Protein AF-A0A3D4PMW4-F1 (afdb_monomer)

Nearest PDB structures (foldseek):
  7e8j-assembly1_B  TM=6.103E-01  e=1.133E+00  Thermococcus celer Vu 13 = JCM 8558
  7e8k-assembly2_D  TM=5.670E-01  e=1.282E+00  Planctomycetes bacterium GWF2_40_8
  3erm-assembly3_D-2  TM=5.259E-01  e=3.923E+00  Pseudomonas syringae pv. tomato
  8iuj-assembly1_4g  TM=3.096E-01  e=4.726E+00  Euglena gracilis

Radius of gyration: 19.13 Å; Cα contacts (8 Å, |Δi|>4): 38; chains: 1; bounding box: 34×56×46 Å

Mean predicted aligned error: 14.49 Å

Solvent-accessible surface area (backbone atoms only — not comparable to full-atom values): 7649 Å² total; per-residue (Å²): 135,85,81,78,77,73,82,64,90,77,67,83,69,70,53,66,71,57,50,54,48,51,53,53,48,50,56,46,29,53,54,31,38,53,61,46,48,69,77,60,56,96,83,57,52,74,66,55,54,50,48,29,49,52,48,12,52,51,52,35,44,43,74,72,69,46,52,72,69,57,49,53,51,50,54,50,49,60,72,68,47,80,70,56,71,90,70,51,78,75,81,41,73,66,57,48,50,52,48,48,55,62,44,45,72,70,39,67,83,72,60,54,76,65,58,54,51,52,53,52,49,55,58,61,74,74,110

Secondary structure (DSSP, 8-state):
-----PPPTT-----HHHHHHHHHHHHHHHHHHHHHHTT--TT--HHHHHHHHHHHHHHHHHHTT--HHHHHHHHHHHHHS---GGGS----HHHHHHHHHHHHHHHTTT--HHHHHHHHHHHHHT-

pLDDT: mean 71.17, std 19.38, range [31.64, 95.56]

Structure (mmCIF, N/CA/C/O backbone):
data_AF-A0A3D4PMW4-F1
#
_entry.id   AF-A0A3D4PMW4-F1
#
loop_
_atom_site.group_PDB
_atom_site.id
_atom_site.type_symbol
_atom_site.label_atom_id
_atom_site.label_alt_id
_atom_site.label_comp_id
_atom_site.label_asym_id
_atom_site.label_entity_id
_atom_site.label_seq_id
_atom_site.pdbx_PDB_ins_code
_atom_site.Cartn_x
_atom_site.Cartn_y
_atom_site.Cartn_z
_atom_site.occupancy
_atom_site.B_iso_or_equiv
_atom_site.auth_seq_id
_atom_site.auth_comp_id
_atom_site.auth_asym_id
_atom_site.auth_atom_id
_atom_site.pdbx_PDB_model_num
ATOM 1 N N . MET A 1 1 ? 2.156 45.816 -23.750 1.00 31.64 1 MET A N 1
ATOM 2 C CA . MET A 1 1 ? 2.780 44.522 -24.096 1.00 31.64 1 MET A CA 1
ATOM 3 C C . MET A 1 1 ? 2.562 43.575 -22.930 1.00 31.64 1 MET A C 1
ATOM 5 O O . MET A 1 1 ? 3.099 43.825 -21.861 1.00 31.64 1 MET A O 1
ATOM 9 N N . ALA A 1 2 ? 1.695 42.574 -23.086 1.00 34.97 2 ALA A N 1
ATOM 10 C CA . ALA A 1 2 ? 1.449 41.588 -22.038 1.00 34.97 2 ALA A CA 1
ATOM 11 C C . ALA A 1 2 ? 2.586 40.561 -22.062 1.00 34.97 2 ALA A C 1
ATOM 13 O O . ALA A 1 2 ? 2.742 39.824 -23.036 1.00 34.97 2 ALA A O 1
ATOM 14 N N . VAL A 1 3 ? 3.408 40.557 -21.014 1.00 36.19 3 VAL A N 1
ATOM 15 C CA . VAL A 1 3 ? 4.444 39.544 -20.809 1.00 36.19 3 VAL A CA 1
ATOM 16 C C . VAL A 1 3 ? 3.728 38.214 -20.580 1.00 36.19 3 VAL A C 1
ATOM 18 O O . VAL A 1 3 ? 3.133 37.997 -19.525 1.00 36.19 3 VAL A O 1
ATOM 21 N N . LYS A 1 4 ? 3.742 37.334 -21.588 1.00 39.00 4 LYS A N 1
ATOM 22 C CA . LYS A 1 4 ? 3.384 35.924 -21.416 1.00 39.00 4 LYS A CA 1
ATOM 23 C C . LYS A 1 4 ? 4.395 35.331 -20.436 1.00 39.00 4 LYS A C 1
ATOM 25 O O . LYS A 1 4 ? 5.527 35.058 -20.823 1.00 39.00 4 LYS A O 1
ATOM 30 N N . LYS A 1 5 ? 4.004 35.177 -19.168 1.00 43.50 5 LYS A N 1
ATOM 31 C CA . LYS A 1 5 ? 4.743 34.343 -18.216 1.00 43.50 5 LYS A CA 1
ATOM 32 C C . LYS A 1 5 ? 4.796 32.939 -18.819 1.00 43.50 5 LYS A C 1
ATOM 34 O O . LYS A 1 5 ? 3.754 32.307 -18.981 1.00 43.50 5 LYS A O 1
ATOM 39 N N . GLN A 1 6 ? 5.983 32.499 -19.229 1.00 40.62 6 GLN A N 1
ATOM 40 C CA . GLN A 1 6 ? 6.205 31.089 -19.529 1.00 40.62 6 GLN A CA 1
ATOM 41 C C . GLN A 1 6 ? 5.869 30.276 -18.270 1.00 40.62 6 GLN A C 1
ATOM 43 O O . GLN A 1 6 ? 6.182 30.738 -17.169 1.00 40.62 6 GLN A O 1
ATOM 48 N N . PRO A 1 7 ? 5.210 29.114 -18.404 1.00 39.97 7 PRO A N 1
ATOM 49 C CA . PRO A 1 7 ? 4.987 28.242 -17.266 1.00 39.97 7 PRO A CA 1
ATOM 50 C C . PRO A 1 7 ? 6.338 27.752 -16.741 1.00 39.97 7 PRO A C 1
ATOM 52 O O . PRO A 1 7 ? 7.207 27.340 -17.510 1.00 39.97 7 PRO A O 1
ATOM 55 N N . ASP A 1 8 ? 6.500 27.868 -15.428 1.00 39.16 8 ASP A N 1
ATOM 56 C CA . ASP A 1 8 ? 7.671 27.436 -14.681 1.00 39.16 8 ASP A CA 1
ATOM 5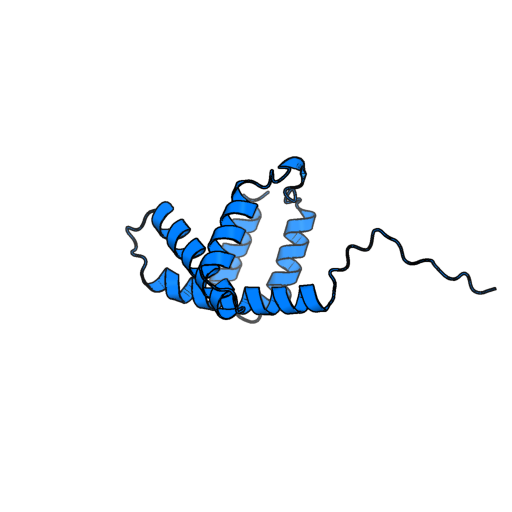7 C C . ASP A 1 8 ? 7.806 25.902 -14.788 1.00 39.16 8 ASP A 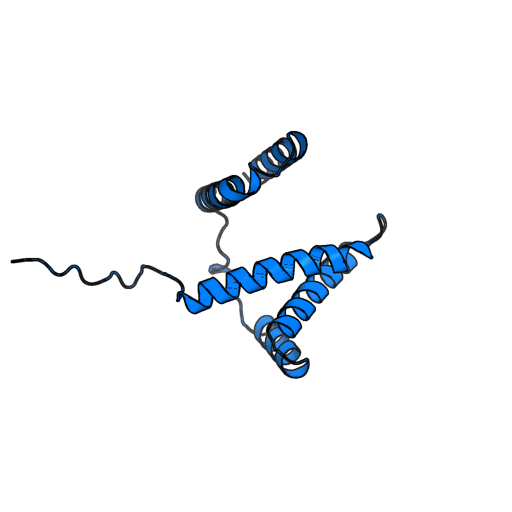C 1
ATOM 59 O O . ASP A 1 8 ? 6.895 25.187 -14.356 1.00 39.16 8 ASP A O 1
ATOM 63 N N . PRO A 1 9 ? 8.891 25.363 -15.372 1.00 42.66 9 PRO A N 1
ATOM 64 C CA . PRO A 1 9 ? 9.068 23.921 -15.543 1.00 42.66 9 PRO A CA 1
ATOM 65 C C . PRO A 1 9 ? 9.254 23.162 -14.216 1.00 42.66 9 PRO A C 1
ATOM 67 O O . PRO A 1 9 ? 9.328 21.936 -14.231 1.00 42.66 9 PRO A O 1
ATOM 70 N N . GLN A 1 10 ? 9.315 23.860 -13.075 1.00 46.03 10 GLN A N 1
ATOM 71 C CA . GLN A 1 10 ? 9.434 23.268 -11.736 1.00 46.03 10 GLN A CA 1
ATOM 72 C C . GLN A 1 10 ? 8.122 23.219 -10.941 1.00 46.03 10 GLN A C 1
ATOM 74 O O . GLN A 1 10 ? 8.106 22.737 -9.807 1.00 46.03 10 GLN A O 1
ATOM 79 N N . SER A 1 11 ? 6.999 23.642 -11.529 1.00 44.56 11 SER A N 1
ATOM 80 C CA . SER A 1 11 ? 5.681 23.277 -11.012 1.00 44.56 11 SER A CA 1
ATOM 81 C C . SER A 1 11 ? 5.484 21.780 -11.246 1.00 44.56 11 SER A C 1
ATOM 83 O O . SER A 1 11 ? 4.972 21.372 -12.285 1.00 44.56 11 SER A O 1
ATOM 85 N N . GLY A 1 12 ? 5.930 20.950 -10.300 1.00 48.34 12 GLY A N 1
ATOM 86 C CA . GLY A 1 12 ? 5.704 19.502 -10.256 1.00 48.34 12 GLY A CA 1
ATOM 87 C C . GLY A 1 12 ? 4.228 19.155 -10.039 1.00 48.34 12 GLY A C 1
ATOM 88 O O . GLY A 1 12 ? 3.872 18.451 -9.101 1.00 48.34 12 GLY A O 1
ATOM 89 N N . THR A 1 13 ? 3.347 19.706 -10.864 1.00 52.88 13 THR A N 1
ATOM 90 C CA . THR A 1 13 ? 1.934 19.367 -10.918 1.00 52.88 13 THR A CA 1
ATOM 91 C C . THR A 1 13 ? 1.817 17.993 -11.557 1.00 52.88 13 THR A C 1
ATOM 93 O O . THR A 1 13 ? 2.088 17.829 -12.747 1.00 52.88 13 THR A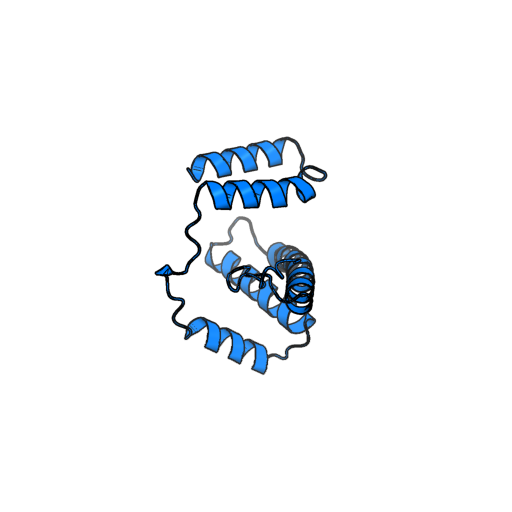 O 1
ATOM 96 N N . LEU A 1 14 ? 1.455 17.000 -10.739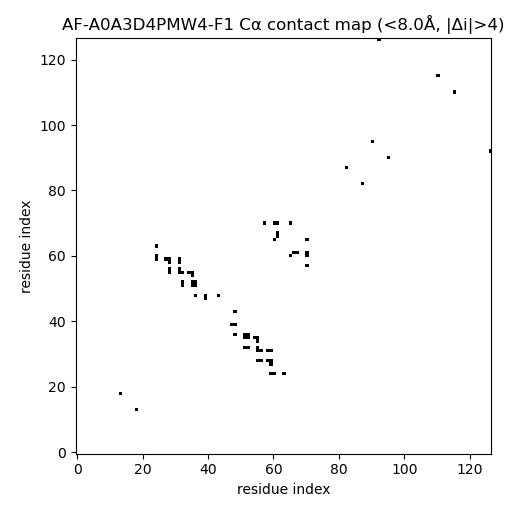 1.00 58.16 14 LEU A N 1
ATOM 97 C CA . LEU A 1 14 ? 1.061 15.674 -11.205 1.00 58.16 14 LEU A CA 1
ATOM 98 C C . LEU A 1 14 ? -0.005 15.822 -12.293 1.00 58.16 14 LEU A C 1
ATOM 100 O O . LEU A 1 14 ? -0.913 16.643 -12.169 1.00 58.16 14 LEU A O 1
ATOM 104 N N . HIS A 1 15 ? 0.105 15.017 -13.347 1.00 71.88 15 HIS A N 1
ATOM 105 C CA . HIS A 1 15 ? -0.919 14.955 -14.382 1.00 71.88 15 HIS A CA 1
ATOM 106 C C . HIS A 1 15 ? -2.281 14.652 -13.737 1.00 71.88 15 HIS A C 1
ATOM 108 O O . HIS A 1 15 ? -2.354 13.773 -12.880 1.00 71.88 15 HIS A O 1
ATOM 114 N N . GLU A 1 16 ? -3.354 15.337 -14.141 1.00 68.38 16 GLU A N 1
ATOM 115 C CA . GLU A 1 16 ? -4.676 15.204 -13.503 1.00 68.38 16 GLU A CA 1
ATOM 116 C C . GLU A 1 16 ? -5.140 13.742 -13.447 1.00 68.38 16 GLU A C 1
ATOM 118 O O . GLU A 1 16 ? -5.492 13.251 -12.381 1.00 68.38 16 GLU A O 1
ATOM 123 N N . CYS A 1 17 ? -4.981 12.994 -14.545 1.00 69.06 17 CYS A N 1
ATOM 124 C CA . CYS A 1 17 ? -5.287 11.560 -14.562 1.00 69.06 17 CYS A CA 1
ATOM 125 C C . CYS A 1 17 ? -4.442 10.728 -13.581 1.00 69.06 17 CYS A C 1
ATOM 127 O O . CYS A 1 17 ? -4.931 9.736 -13.054 1.00 69.06 17 CYS A O 1
ATOM 129 N N . ALA A 1 18 ? -3.184 11.110 -13.327 1.00 72.06 18 ALA A N 1
ATOM 130 C CA . ALA A 1 18 ? -2.359 10.434 -12.327 1.00 72.06 18 ALA A CA 1
ATOM 131 C C . ALA A 1 18 ? -2.855 10.761 -10.914 1.00 72.06 18 ALA A C 1
ATOM 133 O O . ALA A 1 18 ? -2.961 9.870 -10.080 1.00 72.06 18 ALA A O 1
ATOM 134 N N . ASN A 1 19 ? -3.217 12.021 -10.656 1.00 72.94 19 ASN A N 1
ATOM 135 C CA . ASN A 1 19 ? -3.809 12.438 -9.387 1.00 72.94 19 ASN A CA 1
ATOM 136 C C . ASN A 1 19 ? -5.142 11.718 -9.110 1.00 72.94 19 ASN A C 1
ATOM 138 O O . ASN A 1 19 ? -5.343 11.230 -8.000 1.00 72.94 19 ASN A O 1
ATOM 142 N N . ASP A 1 20 ? -6.020 11.594 -10.106 1.00 75.12 20 ASP A N 1
ATOM 143 C CA . ASP A 1 20 ? -7.287 10.867 -9.964 1.00 75.12 20 ASP A CA 1
ATOM 144 C C . ASP A 1 20 ? -7.062 9.375 -9.715 1.00 75.12 20 ASP A C 1
ATOM 146 O O . ASP A 1 20 ? -7.686 8.800 -8.820 1.00 75.12 20 ASP A O 1
ATOM 150 N N . TRP A 1 21 ? -6.121 8.766 -10.443 1.00 87.12 21 TRP A N 1
ATOM 151 C CA . TRP A 1 21 ? -5.736 7.374 -10.230 1.00 87.12 21 TRP A CA 1
ATOM 152 C C . TRP A 1 21 ? -5.196 7.149 -8.812 1.00 87.12 21 TRP A C 1
ATOM 154 O O . TRP A 1 21 ? -5.673 6.255 -8.119 1.00 87.12 21 TRP A O 1
ATOM 164 N N . PHE A 1 22 ? -4.278 7.995 -8.328 1.00 81.56 22 PHE A N 1
ATOM 165 C CA . PHE A 1 22 ? -3.746 7.888 -6.964 1.00 81.56 22 PHE A CA 1
ATOM 166 C C . PHE A 1 22 ? -4.831 8.073 -5.903 1.00 81.56 22 PHE A C 1
ATOM 168 O O . PHE A 1 22 ? -4.833 7.360 -4.904 1.00 81.56 22 PHE A O 1
ATOM 175 N N . ARG A 1 23 ? -5.777 8.995 -6.106 1.00 81.50 23 ARG A N 1
ATOM 176 C CA . ARG A 1 23 ? -6.899 9.192 -5.175 1.00 81.50 23 ARG A CA 1
ATOM 177 C C . ARG A 1 23 ? -7.797 7.963 -5.098 1.00 81.50 23 ARG A C 1
ATOM 179 O O . ARG A 1 23 ? -8.205 7.590 -4.004 1.00 81.50 23 ARG A O 1
ATOM 186 N N . GLN A 1 24 ? -8.114 7.347 -6.235 1.00 79.25 24 GLN A N 1
ATOM 187 C CA . GLN A 1 24 ? -8.897 6.108 -6.265 1.00 79.25 24 GLN A CA 1
ATOM 188 C C . GLN A 1 24 ? -8.125 4.955 -5.621 1.00 79.25 24 GLN A C 1
ATOM 190 O O . GLN A 1 24 ? -8.661 4.274 -4.750 1.00 79.25 24 GLN A O 1
ATOM 195 N N . PHE A 1 25 ? -6.845 4.817 -5.965 1.00 89.75 25 PHE A N 1
ATOM 196 C CA . PHE A 1 25 ? -5.957 3.816 -5.387 1.00 89.75 25 PHE A CA 1
ATOM 197 C C . PHE A 1 25 ? -5.889 3.929 -3.859 1.00 89.75 25 PHE A C 1
ATOM 199 O O . PHE A 1 25 ? -6.059 2.932 -3.169 1.00 89.75 25 PHE A O 1
ATOM 206 N N . LEU A 1 26 ? -5.704 5.135 -3.312 1.00 89.00 26 LEU A N 1
ATOM 207 C CA . LEU A 1 26 ? -5.634 5.352 -1.863 1.00 89.00 26 LEU A CA 1
ATOM 208 C C . LEU A 1 26 ? -6.938 4.988 -1.148 1.00 89.00 26 LEU A C 1
ATOM 210 O O . LEU A 1 26 ? -6.886 4.366 -0.092 1.00 89.00 26 LEU A O 1
ATOM 214 N N . LYS A 1 27 ? -8.096 5.320 -1.731 1.00 82.75 27 LYS A N 1
ATOM 215 C CA . LYS A 1 27 ? -9.398 4.945 -1.156 1.00 82.75 27 LYS A CA 1
ATOM 216 C C . LYS A 1 27 ? -9.569 3.432 -1.078 1.00 82.75 27 LYS A C 1
ATOM 218 O O . LYS A 1 27 ? -10.043 2.913 -0.077 1.00 82.75 27 LYS A O 1
ATOM 223 N N . HIS A 1 28 ? -9.194 2.724 -2.138 1.00 82.56 28 HIS A N 1
ATOM 224 C CA . HIS A 1 28 ? -9.316 1.269 -2.172 1.00 82.56 28 HIS A CA 1
ATOM 225 C C . HIS A 1 28 ? -8.278 0.610 -1.257 1.00 82.56 28 HIS A C 1
ATOM 227 O O . HIS A 1 28 ? -8.594 -0.351 -0.561 1.00 82.56 28 HIS A O 1
ATOM 233 N N . LEU A 1 29 ? -7.073 1.180 -1.178 1.00 92.00 29 LEU A N 1
ATOM 234 C CA . LEU A 1 29 ? -6.038 0.736 -0.252 1.00 92.00 29 LEU A CA 1
ATOM 235 C C . LEU A 1 29 ? -6.491 0.846 1.205 1.00 92.00 29 LEU A C 1
ATOM 237 O O . LEU A 1 29 ? -6.265 -0.084 1.968 1.00 92.00 29 LEU A O 1
ATOM 241 N N . GLU A 1 30 ? -7.138 1.946 1.590 1.00 89.12 30 GLU A N 1
ATOM 242 C CA . GLU A 1 30 ? -7.678 2.124 2.942 1.00 89.12 30 GLU A CA 1
ATOM 243 C C . GLU A 1 30 ? -8.679 1.017 3.304 1.00 89.12 30 GLU A C 1
ATOM 245 O O . GLU A 1 30 ? -8.557 0.399 4.361 1.00 89.12 30 GLU A O 1
ATOM 250 N N . ILE A 1 31 ? -9.607 0.699 2.393 1.00 88.88 31 ILE A N 1
ATOM 251 C CA . ILE A 1 31 ? -10.577 -0.391 2.575 1.00 88.88 31 ILE A CA 1
ATOM 252 C C . ILE A 1 31 ? -9.846 -1.724 2.776 1.00 88.88 31 ILE A C 1
ATOM 254 O O . ILE A 1 31 ? -10.072 -2.413 3.772 1.00 88.88 31 ILE A O 1
ATOM 258 N N . PHE A 1 32 ? -8.919 -2.067 1.879 1.00 89.62 32 PHE A N 1
ATOM 259 C CA . PHE A 1 32 ? -8.208 -3.342 1.957 1.00 89.62 32 PHE A CA 1
ATOM 260 C C . PHE A 1 32 ? -7.241 -3.431 3.144 1.00 89.62 32 PHE A C 1
ATOM 262 O O . PHE A 1 32 ? -6.987 -4.533 3.629 1.00 89.62 32 PHE A O 1
ATOM 269 N N . LEU A 1 33 ? -6.712 -2.313 3.650 1.00 90.12 33 LEU A N 1
ATOM 270 C CA . LEU A 1 33 ? -5.911 -2.291 4.880 1.00 90.12 33 LEU A CA 1
ATOM 271 C C . LEU A 1 33 ? -6.757 -2.665 6.097 1.00 90.12 33 LEU A C 1
ATOM 273 O O . LEU A 1 33 ? -6.316 -3.468 6.917 1.00 90.12 33 LEU A O 1
ATOM 277 N N . VAL A 1 34 ? -7.980 -2.137 6.194 1.00 89.62 34 VAL A N 1
ATOM 278 C CA . VAL A 1 34 ? -8.912 -2.519 7.263 1.00 89.62 34 VAL A CA 1
ATOM 279 C C . VAL A 1 34 ? -9.284 -3.996 7.138 1.00 89.62 34 VAL A C 1
ATOM 281 O O . VAL A 1 34 ? -9.215 -4.724 8.124 1.00 89.62 34 VAL A O 1
ATOM 284 N N . GLU A 1 35 ? -9.626 -4.465 5.938 1.00 89.25 35 GLU A N 1
ATOM 285 C CA . GLU A 1 35 ? -10.025 -5.862 5.710 1.00 89.25 35 GLU A CA 1
ATOM 286 C C . GLU A 1 35 ? -8.901 -6.863 6.003 1.00 89.25 35 GLU A C 1
ATOM 288 O O . GLU A 1 35 ? -9.111 -7.842 6.716 1.00 89.25 35 GLU A O 1
ATOM 293 N N . THR A 1 36 ? -7.692 -6.620 5.490 1.00 90.56 36 THR A N 1
ATOM 294 C CA . THR A 1 36 ? -6.533 -7.493 5.756 1.00 90.56 36 THR A CA 1
ATOM 295 C C . THR A 1 36 ? -6.086 -7.415 7.213 1.00 90.56 36 THR A C 1
ATOM 297 O O . THR A 1 36 ? -5.632 -8.414 7.770 1.00 90.56 36 THR A O 1
ATOM 300 N N . GLY A 1 37 ? -6.270 -6.259 7.857 1.00 87.88 37 GLY A N 1
ATOM 301 C CA . GLY A 1 37 ? -5.946 -6.057 9.261 1.00 87.88 37 GLY A CA 1
ATOM 302 C C . GLY A 1 37 ? -6.890 -6.763 10.238 1.00 87.88 37 GLY A C 1
ATOM 303 O O . GLY A 1 37 ? -6.456 -7.141 11.322 1.00 87.88 37 GLY A O 1
ATOM 304 N N . GLN A 1 38 ? -8.151 -7.015 9.867 1.00 87.94 38 GLN A N 1
ATOM 305 C CA . GLN A 1 38 ? -9.123 -7.709 10.731 1.00 87.94 38 GLN A CA 1
ATOM 306 C C . GLN A 1 38 ? -8.688 -9.125 11.142 1.00 87.94 38 GLN A C 1
ATOM 308 O O . GLN A 1 38 ? -9.162 -9.637 12.154 1.00 87.94 38 GLN A O 1
ATOM 313 N N . GLY A 1 39 ? -7.809 -9.765 10.366 1.00 80.62 39 GLY A N 1
ATOM 314 C CA . GLY A 1 39 ? -7.276 -11.094 10.669 1.00 80.62 39 GLY A CA 1
ATOM 315 C C . GLY A 1 39 ? -6.118 -11.109 11.672 1.00 80.62 39 GLY A C 1
ATOM 316 O O . GLY A 1 39 ? -5.671 -12.192 12.049 1.00 80.62 39 GLY A O 1
ATOM 317 N N . LEU A 1 40 ?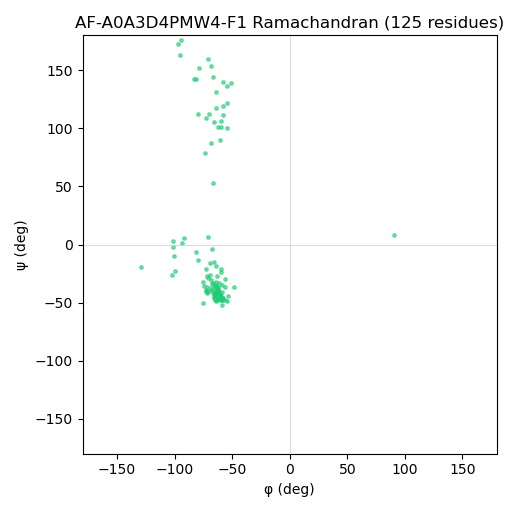 -5.613 -9.943 12.082 1.00 88.38 40 LEU A N 1
ATOM 318 C CA . LEU A 1 40 ? -4.472 -9.829 12.987 1.00 88.38 40 LEU A CA 1
ATOM 319 C C . LEU A 1 40 ? -4.898 -10.006 14.449 1.00 88.38 40 LEU A C 1
ATOM 321 O O . LEU A 1 40 ? -5.955 -9.539 14.875 1.00 88.38 40 LEU A O 1
ATOM 325 N N . SER A 1 41 ? -4.046 -10.673 15.225 1.00 87.56 41 SER A N 1
ATOM 326 C CA . SER A 1 41 ? -4.227 -10.858 16.667 1.00 87.56 41 SER A CA 1
ATOM 327 C C . SER A 1 41 ? -3.451 -9.796 17.446 1.00 87.56 41 SER A C 1
ATOM 329 O O . SER A 1 41 ? -2.503 -9.206 16.935 1.00 87.56 41 SER A O 1
ATOM 331 N N . SER A 1 42 ? -3.782 -9.615 18.727 1.00 84.62 42 SER A N 1
ATOM 332 C CA . SER A 1 42 ? -2.952 -8.839 19.659 1.00 84.62 42 SER A CA 1
ATOM 333 C C . SER A 1 42 ? -1.536 -9.403 19.822 1.00 84.62 42 SER A C 1
ATOM 335 O O . SER A 1 42 ? -0.639 -8.677 20.237 1.00 84.62 42 SER A O 1
ATOM 337 N N . ASP A 1 43 ? -1.347 -10.684 19.496 1.00 90.50 43 ASP A N 1
ATOM 338 C CA . ASP A 1 43 ? -0.059 -11.381 19.579 1.00 90.50 43 ASP A CA 1
ATOM 339 C C . ASP A 1 43 ? 0.723 -11.360 18.251 1.00 90.50 43 ASP A C 1
ATOM 341 O O . ASP A 1 43 ? 1.796 -11.957 18.168 1.00 90.50 43 ASP A O 1
ATOM 345 N N . SER A 1 44 ? 0.188 -10.714 17.207 1.00 90.44 44 SER A N 1
ATOM 346 C CA . SER A 1 44 ? 0.846 -10.609 15.902 1.00 90.44 44 SER A CA 1
ATOM 347 C C . SER A 1 44 ? 2.110 -9.759 15.976 1.00 90.44 44 SER A C 1
ATOM 349 O O . SER A 1 44 ? 2.179 -8.755 16.696 1.00 90.44 44 SER A O 1
ATOM 351 N N . ASP A 1 45 ? 3.115 -10.156 15.203 1.00 91.12 45 ASP A N 1
ATOM 352 C CA . ASP A 1 45 ? 4.384 -9.443 15.144 1.00 91.12 45 ASP A CA 1
ATOM 353 C C . ASP A 1 45 ? 4.435 -8.426 13.989 1.00 91.12 45 ASP A C 1
ATOM 355 O O . ASP A 1 45 ? 3.522 -8.278 13.174 1.00 91.12 45 ASP A O 1
ATOM 359 N N . THR A 1 46 ? 5.536 -7.678 13.911 1.00 87.94 46 THR A N 1
ATOM 360 C CA . THR A 1 46 ? 5.721 -6.659 12.870 1.00 87.94 46 THR A CA 1
ATOM 361 C C . THR A 1 46 ? 5.764 -7.247 11.455 1.00 87.94 46 THR A C 1
ATOM 363 O O . THR A 1 46 ? 5.432 -6.548 10.489 1.00 87.94 46 THR A O 1
ATOM 366 N N . ALA A 1 47 ? 6.179 -8.506 11.298 1.00 91.12 47 ALA A N 1
ATOM 367 C CA . ALA A 1 47 ? 6.202 -9.169 10.001 1.00 91.12 47 ALA A CA 1
ATOM 368 C C . ALA A 1 47 ? 4.778 -9.507 9.546 1.00 91.12 47 ALA A C 1
ATOM 370 O O . ALA A 1 47 ? 4.464 -9.281 8.376 1.00 91.12 47 ALA A O 1
ATOM 371 N N . ASP A 1 48 ? 3.904 -9.929 10.462 1.00 89.00 48 ASP A N 1
ATOM 372 C CA . ASP A 1 48 ? 2.480 -10.144 10.189 1.00 89.00 48 ASP A CA 1
ATOM 373 C C . ASP A 1 48 ? 1.798 -8.850 9.722 1.00 89.00 48 ASP A C 1
ATOM 375 O O . ASP A 1 48 ? 1.091 -8.840 8.711 1.00 89.00 48 ASP A O 1
ATOM 379 N N . TYR A 1 49 ? 2.072 -7.727 10.395 1.00 90.25 49 TYR A N 1
ATOM 380 C CA . TYR A 1 49 ? 1.549 -6.413 10.001 1.00 90.25 49 TYR A CA 1
ATOM 381 C C . TYR A 1 49 ? 2.040 -5.985 8.620 1.00 90.25 49 TYR A C 1
ATOM 383 O O . TYR A 1 49 ? 1.264 -5.512 7.787 1.00 90.25 49 TYR A O 1
ATOM 391 N N . SER A 1 50 ? 3.330 -6.189 8.355 1.00 91.25 50 SER A N 1
ATOM 392 C CA 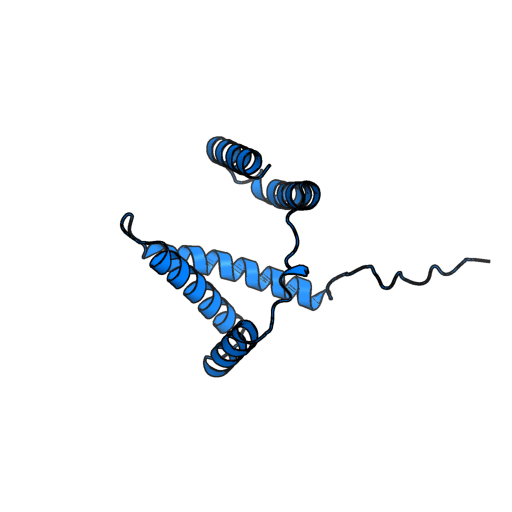. SER A 1 50 ? 3.928 -5.881 7.055 1.00 91.25 50 SER A CA 1
ATOM 393 C C . SER A 1 50 ? 3.328 -6.752 5.950 1.00 91.25 50 SER A C 1
ATOM 395 O O . SER A 1 50 ? 3.053 -6.264 4.854 1.00 91.25 50 SER A O 1
ATOM 397 N N . LEU A 1 51 ? 3.079 -8.032 6.235 1.00 92.94 51 LEU A N 1
ATOM 398 C CA . LEU A 1 51 ? 2.456 -8.955 5.297 1.00 92.94 51 LEU A CA 1
ATOM 399 C C . LEU A 1 51 ? 1.013 -8.546 4.987 1.00 92.94 51 LEU A C 1
ATOM 401 O O . LEU A 1 51 ? 0.653 -8.500 3.810 1.00 92.94 51 LEU A O 1
ATOM 405 N N . ALA A 1 52 ? 0.216 -8.202 6.000 1.00 91.56 52 ALA A N 1
ATOM 406 C CA . ALA A 1 52 ? -1.149 -7.707 5.818 1.00 91.56 52 ALA A CA 1
ATOM 407 C C . ALA A 1 52 ? -1.170 -6.426 4.963 1.00 91.56 52 ALA A C 1
ATOM 409 O O . ALA A 1 52 ? -1.907 -6.343 3.980 1.00 91.56 52 ALA A O 1
ATOM 410 N N . ALA A 1 53 ? -0.274 -5.473 5.239 1.00 93.12 53 ALA A N 1
ATOM 411 C CA . ALA A 1 53 ? -0.146 -4.259 4.435 1.00 93.12 53 ALA A CA 1
ATOM 412 C C . ALA A 1 53 ? 0.212 -4.560 2.967 1.00 93.12 53 ALA A C 1
ATOM 414 O O . ALA A 1 53 ? -0.397 -4.015 2.043 1.00 93.12 53 ALA A O 1
ATOM 415 N N . MET A 1 54 ? 1.155 -5.475 2.724 1.00 94.88 54 MET A N 1
ATOM 416 C CA . MET A 1 54 ? 1.519 -5.889 1.364 1.00 94.88 54 MET A CA 1
ATOM 417 C C . MET A 1 54 ? 0.384 -6.639 0.652 1.00 94.88 54 MET A C 1
ATOM 419 O O . MET A 1 54 ? 0.221 -6.503 -0.565 1.00 94.88 54 MET A O 1
ATOM 423 N N . GLN A 1 55 ? -0.432 -7.400 1.387 1.00 94.44 55 GLN A N 1
ATOM 424 C CA . GLN A 1 55 ? -1.646 -8.019 0.853 1.00 94.44 55 GLN A CA 1
ATOM 425 C C . GLN A 1 55 ? -2.673 -6.963 0.435 1.00 94.44 55 GLN A C 1
ATOM 427 O O . GLN A 1 55 ? -3.214 -7.071 -0.666 1.00 94.44 55 GLN A O 1
ATOM 432 N N . ALA A 1 56 ? -2.882 -5.915 1.236 1.00 94.25 56 ALA A N 1
ATOM 433 C CA . ALA A 1 56 ? -3.772 -4.812 0.879 1.00 94.25 56 ALA A CA 1
ATOM 434 C C . ALA A 1 56 ? -3.316 -4.102 -0.406 1.00 94.25 56 ALA A C 1
ATOM 436 O O . ALA A 1 56 ? -4.119 -3.878 -1.315 1.00 94.25 56 ALA A O 1
ATOM 437 N N . VAL A 1 57 ? -2.012 -3.834 -0.545 1.00 95.44 57 VAL A N 1
ATOM 438 C CA . VAL A 1 57 ? -1.434 -3.266 -1.778 1.00 95.44 57 VAL A CA 1
ATOM 439 C C . VAL A 1 57 ? -1.692 -4.180 -2.977 1.00 95.44 57 VAL A C 1
ATOM 441 O O . VAL A 1 57 ? -2.131 -3.713 -4.029 1.00 95.44 57 VAL A O 1
ATOM 444 N N . LYS A 1 58 ? -1.470 -5.493 -2.827 1.00 95.56 58 LYS A N 1
ATOM 445 C CA . LYS A 1 58 ? -1.743 -6.473 -3.887 1.00 95.56 58 LYS A CA 1
ATOM 446 C C . LYS A 1 58 ? -3.218 -6.460 -4.307 1.00 95.56 58 LYS A C 1
ATOM 448 O O . LYS A 1 58 ? -3.490 -6.443 -5.505 1.00 95.56 58 LYS A O 1
ATOM 453 N N . LEU A 1 59 ? -4.154 -6.476 -3.355 1.00 95.19 59 LEU A N 1
ATOM 454 C CA . LEU A 1 59 ? -5.596 -6.449 -3.634 1.00 95.19 59 LEU A CA 1
ATOM 455 C C . LEU A 1 59 ? -6.010 -5.159 -4.347 1.00 95.19 59 LEU A C 1
ATOM 457 O O . LEU A 1 59 ? -6.722 -5.213 -5.345 1.00 95.19 59 LEU A O 1
ATOM 461 N N . THR A 1 60 ? -5.470 -4.020 -3.917 1.00 95.00 60 THR A N 1
ATOM 462 C CA . THR A 1 60 ? -5.721 -2.717 -4.553 1.00 95.00 60 THR A CA 1
ATOM 463 C C . THR A 1 60 ? -5.254 -2.694 -6.012 1.00 95.00 60 THR A C 1
ATOM 465 O O . THR A 1 60 ? -5.942 -2.171 -6.889 1.00 95.00 60 THR A O 1
ATOM 468 N N . LEU A 1 61 ? -4.089 -3.285 -6.306 1.00 95.25 61 LEU A N 1
ATOM 469 C CA . LEU A 1 61 ? -3.574 -3.381 -7.676 1.00 95.25 61 LEU A CA 1
ATOM 470 C C . LEU A 1 61 ? -4.430 -4.300 -8.559 1.00 95.25 61 LEU A C 1
ATOM 472 O O . LEU A 1 61 ? -4.650 -3.968 -9.727 1.00 95.25 61 LEU A O 1
ATOM 476 N N . LEU A 1 62 ? -4.916 -5.419 -8.006 1.00 94.06 62 LEU A N 1
ATOM 477 C CA . LEU A 1 62 ? -5.856 -6.314 -8.691 1.00 94.06 62 LEU A CA 1
ATOM 478 C C . LEU A 1 62 ? -7.161 -5.584 -9.028 1.00 94.06 62 LEU A C 1
ATOM 480 O O . LEU A 1 62 ? -7.623 -5.650 -10.165 1.00 94.06 62 LEU A O 1
ATOM 484 N N . ASP A 1 63 ? -7.714 -4.848 -8.066 1.00 93.12 63 ASP A N 1
ATOM 485 C CA . ASP A 1 63 ? -8.931 -4.055 -8.252 1.00 93.12 63 ASP A CA 1
ATOM 486 C C . ASP A 1 63 ? -8.739 -2.921 -9.277 1.00 93.12 63 ASP A C 1
ATOM 488 O O . ASP A 1 63 ? -9.607 -2.648 -10.102 1.00 93.12 63 ASP A O 1
ATOM 492 N N . SER A 1 64 ? -7.527 -2.364 -9.346 1.00 90.94 64 SER A N 1
ATOM 493 C CA . SER A 1 64 ? -7.117 -1.405 -10.383 1.00 90.94 64 SER A CA 1
ATOM 494 C C . SER A 1 64 ? -6.929 -2.032 -11.780 1.00 90.94 64 SER A C 1
ATOM 496 O O . SER A 1 64 ? -6.445 -1.360 -12.692 1.00 90.94 64 SER A O 1
ATOM 498 N N . GLY A 1 65 ? -7.265 -3.315 -11.962 1.00 91.75 65 GLY A N 1
ATOM 499 C CA . GLY A 1 65 ? -7.254 -4.017 -13.248 1.00 91.75 65 GLY A CA 1
ATOM 500 C C . GLY A 1 65 ? -5.943 -4.723 -13.605 1.00 91.75 65 GLY A C 1
ATOM 501 O O . GLY A 1 65 ? -5.814 -5.215 -14.728 1.00 91.75 65 GLY A O 1
ATOM 502 N N . HIS A 1 66 ? -4.972 -4.797 -12.688 1.00 94.06 66 HIS A N 1
ATOM 503 C CA . HIS A 1 66 ? -3.756 -5.579 -12.922 1.00 94.06 66 HIS A CA 1
ATOM 504 C C . HIS A 1 66 ? -4.019 -7.067 -12.698 1.00 94.06 66 HIS A C 1
ATOM 506 O O . HIS A 1 66 ? -4.839 -7.465 -11.876 1.00 94.06 66 HIS A O 1
ATOM 512 N N . ASN A 1 67 ? -3.266 -7.913 -13.391 1.00 95.31 67 ASN A N 1
ATOM 513 C CA . ASN A 1 67 ? -3.223 -9.343 -13.112 1.00 95.31 67 ASN A CA 1
ATOM 514 C C . ASN A 1 67 ? -2.016 -9.715 -12.229 1.00 95.31 67 ASN A C 1
ATOM 516 O O . ASN A 1 67 ? -1.127 -8.907 -11.956 1.00 95.31 67 ASN A O 1
ATOM 520 N N . HIS A 1 68 ? -1.971 -10.973 -11.791 1.00 92.50 68 HIS A N 1
ATOM 521 C CA . HIS A 1 68 ? -0.929 -11.476 -10.895 1.00 92.50 68 HIS A CA 1
ATOM 522 C C . HIS A 1 68 ? 0.491 -11.348 -11.465 1.00 92.50 68 HIS A C 1
ATOM 524 O O . HIS A 1 68 ? 1.405 -10.973 -10.735 1.00 92.50 68 HIS A O 1
ATOM 530 N N . GLU A 1 69 ? 0.684 -11.633 -12.754 1.00 95.44 69 GLU A N 1
ATOM 531 C CA . GLU A 1 69 ? 1.999 -11.554 -13.402 1.00 95.44 69 GLU A CA 1
ATOM 532 C C . GLU A 1 69 ? 2.495 -10.108 -13.478 1.00 95.44 69 GLU A C 1
ATOM 534 O O . GLU A 1 69 ? 3.655 -9.826 -13.175 1.00 95.44 69 GLU A O 1
ATOM 539 N N . GLN A 1 70 ? 1.599 -9.175 -13.808 1.00 94.12 70 GLN A N 1
ATOM 540 C CA . GLN A 1 70 ? 1.892 -7.743 -13.828 1.00 94.12 70 GLN A CA 1
ATOM 541 C C . GLN A 1 70 ? 2.269 -7.230 -12.438 1.00 94.12 70 GLN A C 1
ATOM 543 O O . GLN A 1 70 ? 3.237 -6.487 -12.309 1.00 94.12 70 GLN A O 1
ATOM 548 N N . ILE A 1 71 ? 1.556 -7.655 -11.393 1.00 94.31 71 ILE A N 1
ATOM 549 C CA . ILE A 1 71 ? 1.862 -7.266 -10.010 1.00 94.31 71 ILE A CA 1
ATOM 550 C C . ILE A 1 71 ? 3.229 -7.802 -9.578 1.00 94.31 71 ILE A C 1
ATOM 552 O O . ILE A 1 71 ? 4.021 -7.059 -9.003 1.00 94.31 71 ILE A O 1
ATOM 556 N N . LEU A 1 72 ? 3.543 -9.064 -9.885 1.00 93.31 72 LEU A N 1
ATOM 557 C CA . LEU A 1 72 ? 4.859 -9.637 -9.589 1.00 93.31 72 LEU A CA 1
ATOM 558 C C . LEU A 1 72 ? 5.978 -8.876 -10.305 1.00 93.31 72 LEU A C 1
ATOM 560 O O . LEU A 1 72 ? 6.998 -8.562 -9.693 1.00 93.31 72 LEU A O 1
ATOM 564 N N . ALA A 1 73 ? 5.772 -8.528 -11.576 1.00 91.81 73 ALA A N 1
ATOM 565 C CA . ALA A 1 73 ? 6.720 -7.716 -12.328 1.00 91.81 73 ALA A CA 1
ATOM 566 C C . ALA A 1 73 ? 6.885 -6.311 -11.721 1.00 91.81 73 ALA A C 1
ATOM 568 O O . ALA A 1 73 ? 8.007 -5.814 -11.649 1.00 91.81 73 ALA A O 1
ATOM 569 N N . LEU A 1 74 ? 5.801 -5.681 -11.253 1.00 91.19 74 LEU A N 1
ATOM 570 C CA . LEU A 1 74 ? 5.848 -4.382 -10.575 1.00 91.19 74 LEU A CA 1
ATOM 571 C C . LEU A 1 74 ? 6.631 -4.455 -9.262 1.00 91.19 74 LEU A C 1
ATOM 573 O O . LEU A 1 74 ? 7.528 -3.642 -9.062 1.00 91.19 74 LEU A O 1
ATOM 577 N N . PHE A 1 75 ? 6.360 -5.440 -8.403 1.00 90.12 75 PHE A N 1
ATOM 578 C CA . PHE A 1 75 ? 7.122 -5.613 -7.164 1.00 90.12 75 PHE A CA 1
ATOM 579 C C . PHE A 1 75 ? 8.594 -5.909 -7.428 1.00 90.12 75 PHE A C 1
ATOM 581 O O . PHE A 1 75 ? 9.448 -5.341 -6.756 1.00 90.12 75 PHE A O 1
ATOM 588 N N . GLY A 1 76 ? 8.902 -6.733 -8.433 1.00 88.25 76 GLY A N 1
ATOM 589 C CA . GLY A 1 76 ? 10.279 -6.959 -8.859 1.00 88.25 76 GLY A CA 1
ATOM 590 C C . GLY A 1 76 ? 10.953 -5.658 -9.287 1.00 88.25 76 GLY A C 1
ATOM 591 O O . GLY A 1 76 ? 12.039 -5.346 -8.812 1.00 88.25 76 GLY A O 1
ATOM 592 N N . ARG A 1 77 ? 10.289 -4.853 -10.125 1.00 86.00 77 ARG A N 1
ATOM 593 C CA . ARG A 1 77 ? 10.815 -3.547 -10.544 1.00 86.00 77 ARG A CA 1
ATOM 594 C C . ARG A 1 77 ? 11.069 -2.631 -9.355 1.00 86.00 77 ARG A C 1
ATOM 596 O O . ARG A 1 77 ? 12.166 -2.113 -9.275 1.00 86.00 77 ARG A O 1
ATOM 603 N N . VAL A 1 78 ? 10.123 -2.498 -8.428 1.00 84.25 78 VAL A N 1
ATOM 604 C CA . VAL A 1 78 ? 10.294 -1.671 -7.219 1.00 84.25 78 VAL A CA 1
ATOM 605 C C . VAL A 1 78 ? 11.426 -2.192 -6.327 1.00 84.25 78 VAL A C 1
ATOM 607 O O . VAL A 1 78 ? 12.160 -1.398 -5.757 1.00 84.25 78 VAL A O 1
ATOM 610 N N . ALA A 1 79 ? 11.603 -3.511 -6.219 1.00 83.31 79 ALA A N 1
ATOM 611 C CA . ALA A 1 79 ? 12.660 -4.111 -5.404 1.00 83.31 79 ALA A CA 1
ATOM 612 C C . ALA A 1 79 ? 14.071 -3.926 -5.992 1.00 83.31 79 ALA A C 1
ATOM 614 O O . ALA A 1 79 ? 15.042 -3.903 -5.239 1.00 83.31 79 ALA A O 1
ATOM 615 N N . PHE A 1 80 ? 14.187 -3.828 -7.321 1.00 79.94 80 PHE A N 1
ATOM 616 C CA . PHE A 1 80 ? 15.458 -3.619 -8.029 1.00 79.94 80 PHE A CA 1
ATOM 617 C C . PHE A 1 80 ? 15.687 -2.171 -8.468 1.00 79.94 80 PHE A C 1
ATOM 619 O O . PHE A 1 80 ? 16.768 -1.841 -8.955 1.00 79.94 80 PHE A O 1
ATOM 626 N N . GLU A 1 81 ? 14.679 -1.315 -8.353 1.00 77.31 81 GLU A N 1
ATOM 627 C CA . GLU A 1 81 ? 14.833 0.114 -8.550 1.00 77.31 81 GLU A CA 1
ATOM 628 C C . GLU A 1 81 ? 15.641 0.633 -7.363 1.00 77.31 81 GLU A C 1
ATOM 630 O O . GLU A 1 81 ? 15.179 0.594 -6.223 1.00 77.31 81 GLU A O 1
ATOM 635 N N . ASP A 1 82 ? 16.874 1.078 -7.628 1.00 55.31 82 ASP A N 1
ATOM 636 C CA . ASP A 1 82 ? 17.658 1.841 -6.663 1.00 55.31 82 ASP A CA 1
ATOM 637 C C . ASP A 1 82 ? 16.863 3.113 -6.361 1.00 55.31 82 ASP A C 1
ATOM 639 O O . ASP A 1 82 ? 16.969 4.134 -7.050 1.00 55.31 82 ASP A O 1
ATOM 643 N N . ALA A 1 83 ? 16.007 3.036 -5.343 1.00 56.41 83 ALA A N 1
ATOM 644 C CA . ALA A 1 83 ? 15.439 4.206 -4.722 1.00 56.41 83 ALA A CA 1
ATOM 645 C C . ALA A 1 83 ? 16.641 4.991 -4.216 1.00 56.41 83 ALA A C 1
ATOM 647 O O . ALA A 1 83 ? 17.263 4.620 -3.225 1.00 56.41 83 ALA A O 1
ATOM 648 N N . ASP A 1 84 ? 17.024 6.027 -4.957 1.00 51.28 84 ASP A N 1
ATOM 649 C CA . ASP A 1 84 ? 18.046 6.964 -4.536 1.00 51.28 84 ASP A CA 1
ATOM 650 C C . ASP A 1 84 ? 17.605 7.485 -3.165 1.00 51.28 84 ASP A C 1
ATOM 652 O O . ASP A 1 84 ? 16.687 8.298 -3.065 1.00 51.28 84 ASP A O 1
ATOM 656 N N . ILE A 1 85 ? 18.183 6.938 -2.093 1.00 51.41 85 ILE A N 1
ATOM 657 C CA . ILE A 1 85 ? 17.741 7.188 -0.715 1.00 51.41 85 ILE A CA 1
ATOM 658 C C . ILE A 1 85 ? 17.943 8.679 -0.381 1.00 51.41 85 ILE A C 1
ATOM 660 O O . ILE A 1 85 ? 17.279 9.224 0.499 1.00 51.41 85 ILE A O 1
ATOM 664 N N . SER A 1 86 ? 18.774 9.387 -1.157 1.00 48.88 86 SER A N 1
ATOM 665 C CA . SER A 1 86 ? 18.906 10.848 -1.109 1.00 48.88 86 SER A CA 1
ATOM 666 C C . SER A 1 86 ? 17.675 11.614 -1.632 1.00 48.88 86 SER A C 1
ATOM 668 O O . SER A 1 86 ? 17.519 12.800 -1.346 1.00 48.88 86 SER A O 1
ATOM 670 N N . LYS A 1 87 ? 16.772 10.944 -2.361 1.00 52.47 87 LYS A N 1
ATOM 671 C CA . LYS A 1 87 ? 15.471 11.449 -2.835 1.00 52.47 87 LYS A CA 1
ATOM 672 C C . LYS A 1 87 ? 14.296 10.964 -1.998 1.00 52.47 87 LYS A C 1
ATOM 674 O O . LYS A 1 87 ? 13.168 11.385 -2.271 1.00 52.47 87 LYS A O 1
ATOM 679 N N . THR A 1 88 ? 14.525 10.121 -0.986 1.00 49.81 88 THR A N 1
ATOM 680 C CA . THR A 1 88 ? 13.498 9.882 0.031 1.00 49.81 88 THR A CA 1
ATOM 681 C C . THR A 1 88 ? 13.117 11.254 0.567 1.00 49.81 88 THR A C 1
ATOM 683 O O . THR A 1 88 ? 14.014 11.998 0.972 1.00 49.81 88 THR A O 1
ATOM 686 N N . PRO A 1 89 ? 11.842 11.670 0.492 1.00 55.28 89 PRO A N 1
ATOM 687 C CA . PRO A 1 89 ? 11.470 12.996 0.932 1.00 55.28 89 PRO A CA 1
ATOM 688 C C . PRO A 1 89 ? 11.838 13.104 2.405 1.00 55.28 89 PRO A C 1
ATOM 690 O O . PRO A 1 89 ? 11.177 12.516 3.254 1.00 55.28 89 PRO A O 1
ATOM 693 N N . GLU A 1 90 ? 12.905 13.849 2.693 1.00 58.66 90 GLU A N 1
ATOM 694 C CA . GLU A 1 90 ? 13.273 14.147 4.066 1.00 58.66 90 GLU A CA 1
ATOM 695 C C . GLU A 1 90 ? 12.057 14.836 4.679 1.00 58.66 90 GLU A C 1
ATOM 697 O O . GLU A 1 90 ? 11.558 15.833 4.128 1.00 58.66 90 GLU A O 1
ATOM 702 N N . TRP A 1 91 ? 11.503 14.220 5.723 1.00 57.09 91 TRP A N 1
ATOM 703 C CA . TRP A 1 91 ? 10.320 14.704 6.418 1.00 57.09 91 TRP A CA 1
ATOM 704 C C . TRP A 1 91 ? 10.718 15.919 7.243 1.00 57.09 91 TRP A C 1
ATOM 706 O O . TRP A 1 91 ? 10.948 15.846 8.444 1.00 57.09 91 TRP A O 1
ATOM 716 N N . THR A 1 92 ? 10.844 17.058 6.568 1.00 69.06 92 THR A N 1
ATOM 717 C CA . THR A 1 92 ? 11.090 18.328 7.238 1.00 69.06 92 THR A CA 1
ATOM 718 C C . THR A 1 92 ? 9.857 18.728 8.041 1.00 69.06 92 THR A C 1
ATOM 720 O O . THR A 1 92 ? 8.723 18.393 7.681 1.00 69.06 92 THR A O 1
ATOM 723 N N . THR A 1 93 ? 10.062 19.520 9.094 1.00 67.25 93 THR A N 1
ATOM 724 C CA . THR A 1 93 ? 8.983 20.094 9.915 1.00 67.25 93 THR A CA 1
ATOM 725 C C . THR A 1 93 ? 7.889 20.736 9.062 1.00 67.25 93 THR A C 1
ATOM 727 O O . THR A 1 93 ? 6.709 20.607 9.364 1.00 67.25 93 THR A O 1
ATOM 730 N N . GLU A 1 94 ? 8.272 21.371 7.954 1.00 69.56 94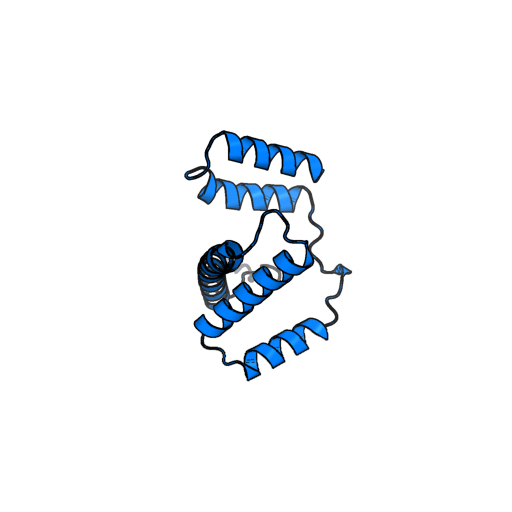 GLU A N 1
ATOM 731 C CA . GLU A 1 94 ? 7.353 22.028 7.028 1.00 69.56 94 GLU A CA 1
ATOM 732 C C . GLU A 1 94 ? 6.535 21.041 6.177 1.00 69.56 94 GLU A C 1
ATOM 734 O O . GLU A 1 94 ? 5.334 21.235 5.990 1.00 69.56 94 GLU A O 1
ATOM 739 N N . LYS A 1 95 ? 7.137 19.942 5.702 1.00 64.25 95 LYS A N 1
ATOM 740 C CA . LYS A 1 95 ? 6.398 18.882 4.993 1.00 64.25 95 LYS A CA 1
ATOM 741 C C . LYS A 1 95 ? 5.446 18.138 5.929 1.00 64.25 95 LYS A C 1
ATOM 743 O O . LYS A 1 95 ? 4.332 17.825 5.518 1.00 64.25 95 LYS A O 1
ATOM 748 N N . ASN A 1 96 ? 5.854 17.913 7.180 1.00 63.41 96 ASN A N 1
ATOM 749 C CA . ASN A 1 96 ? 4.989 17.348 8.215 1.00 63.41 96 ASN A CA 1
ATOM 750 C C . ASN A 1 96 ? 3.829 18.292 8.535 1.00 63.41 96 ASN A C 1
ATOM 752 O O . ASN A 1 96 ? 2.684 17.8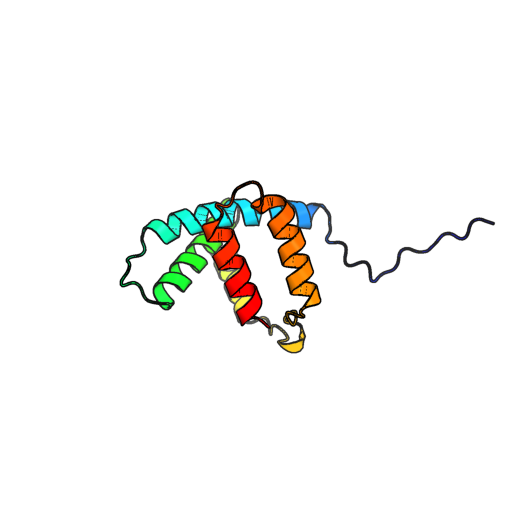59 8.493 1.00 63.41 96 ASN A O 1
ATOM 756 N N . ARG A 1 97 ? 4.094 19.588 8.754 1.00 65.25 97 ARG A N 1
ATOM 757 C CA . ARG A 1 97 ? 3.051 20.605 8.967 1.00 65.25 97 ARG A CA 1
ATOM 758 C C . ARG A 1 97 ? 2.032 20.610 7.828 1.00 65.25 97 ARG A C 1
ATOM 760 O O . ARG A 1 97 ? 0.839 20.520 8.080 1.00 65.25 97 ARG A O 1
ATOM 767 N N . ARG A 1 98 ? 2.497 20.624 6.576 1.00 64.88 98 ARG A N 1
ATOM 768 C CA . ARG A 1 98 ? 1.623 20.594 5.395 1.00 64.88 98 ARG A CA 1
ATOM 769 C C . ARG A 1 98 ? 0.833 19.286 5.271 1.00 64.88 98 ARG A C 1
ATOM 771 O O . ARG A 1 98 ? -0.314 19.317 4.842 1.00 64.88 98 ARG A O 1
ATOM 778 N N . ARG A 1 99 ? 1.422 18.143 5.640 1.00 63.34 99 ARG A N 1
ATOM 779 C CA . ARG A 1 99 ? 0.717 16.854 5.719 1.00 63.34 99 ARG A CA 1
ATOM 780 C C . ARG A 1 99 ? -0.386 16.909 6.774 1.00 63.34 99 ARG A C 1
ATOM 782 O O . ARG A 1 99 ? -1.497 16.503 6.469 1.00 63.34 99 ARG A O 1
ATOM 789 N N . PHE A 1 100 ? -0.101 17.434 7.964 1.00 57.81 100 PHE A N 1
ATOM 790 C CA . PHE A 1 100 ? -1.110 17.604 9.006 1.00 57.81 100 PHE A CA 1
ATOM 791 C C . PHE A 1 100 ? -2.207 18.568 8.578 1.00 57.81 100 PHE A C 1
ATOM 793 O O . PHE A 1 100 ? -3.351 18.235 8.780 1.00 57.81 100 PHE A O 1
ATOM 800 N N . GLU A 1 101 ? -1.915 19.673 7.894 1.00 62.41 101 GLU A N 1
ATOM 801 C CA . GLU A 1 101 ? -2.955 20.590 7.391 1.00 62.41 101 GLU A CA 1
ATOM 802 C C . GLU A 1 101 ? -3.865 19.955 6.325 1.00 62.41 101 GLU A C 1
ATOM 804 O O . GLU A 1 101 ? -5.062 20.230 6.288 1.00 62.41 101 GLU A O 1
ATOM 809 N N . LEU A 1 102 ? -3.310 19.093 5.465 1.00 57.88 102 LEU A N 1
ATOM 810 C CA . LEU A 1 102 ? -4.074 18.354 4.453 1.00 57.88 102 LEU A CA 1
ATOM 811 C C . LEU A 1 102 ? -4.898 17.217 5.059 1.00 57.88 102 LEU A C 1
ATOM 813 O O . LEU A 1 102 ? -5.992 16.938 4.583 1.00 57.88 102 LEU A O 1
ATOM 817 N N . ILE A 1 103 ? -4.366 16.566 6.093 1.00 54.06 103 ILE A N 1
ATOM 818 C CA . ILE A 1 103 ? -5.051 15.506 6.827 1.00 54.06 103 ILE A CA 1
ATOM 819 C C . ILE A 1 103 ? -6.122 16.120 7.736 1.00 54.06 103 ILE A C 1
ATOM 821 O O . ILE A 1 103 ? -7.273 15.729 7.639 1.00 54.06 103 ILE A O 1
ATOM 825 N N . ASP A 1 104 ? -5.795 17.129 8.544 1.00 50.62 104 ASP A N 1
ATOM 826 C CA . ASP A 1 104 ? -6.714 17.832 9.447 1.00 50.62 104 ASP A CA 1
ATOM 827 C C . ASP A 1 104 ? -7.920 18.419 8.709 1.00 50.62 104 ASP A C 1
ATOM 829 O O . ASP A 1 104 ? -9.024 18.370 9.241 1.00 50.62 104 ASP A O 1
ATOM 833 N N . GLY A 1 105 ? -7.749 18.917 7.481 1.00 49.81 105 GLY A N 1
ATOM 834 C CA . GLY A 1 105 ? -8.869 19.416 6.678 1.00 49.81 105 GLY A CA 1
ATOM 835 C C . GLY A 1 105 ? -9.955 18.364 6.405 1.00 49.81 105 GLY A C 1
ATOM 836 O O . GLY A 1 105 ? -11.136 18.706 6.413 1.00 49.81 105 GLY A O 1
ATOM 837 N N . ASP A 1 106 ? -9.565 17.098 6.227 1.00 50.25 106 ASP A N 1
ATOM 838 C CA . ASP A 1 106 ? -10.476 15.978 5.942 1.00 50.25 106 ASP A CA 1
ATOM 839 C C . ASP A 1 106 ? -10.795 15.128 7.195 1.00 50.25 106 ASP A C 1
ATOM 841 O O . ASP A 1 106 ? -11.837 14.475 7.255 1.00 50.25 106 ASP A O 1
ATOM 845 N N . ILE A 1 107 ? -9.931 15.157 8.217 1.00 48.69 107 ILE A N 1
ATOM 846 C CA . ILE A 1 107 ? -9.972 14.294 9.409 1.00 48.69 107 ILE A CA 1
ATOM 847 C C . ILE A 1 107 ? -10.534 15.011 10.658 1.00 48.69 107 ILE A C 1
ATOM 849 O O . ILE A 1 107 ? -11.143 14.370 11.518 1.00 48.69 107 ILE A O 1
ATOM 853 N N . GLN A 1 108 ? -10.432 16.343 10.781 1.00 47.22 108 GLN A N 1
ATOM 854 C CA . GLN A 1 108 ? -11.011 17.069 11.933 1.00 47.22 108 GLN A CA 1
ATOM 855 C C . GLN A 1 108 ? -12.546 17.007 11.983 1.00 47.22 108 GLN A C 1
ATOM 857 O O . GLN A 1 108 ? -13.135 17.283 13.028 1.00 47.22 108 GLN A O 1
ATOM 862 N N . GLY A 1 109 ? -13.202 16.613 10.887 1.00 52.97 109 GLY A N 1
ATOM 863 C CA . GLY A 1 109 ? -14.636 16.327 10.873 1.00 52.97 109 GLY A CA 1
ATOM 864 C C . GLY A 1 109 ? -15.018 14.946 11.423 1.00 52.97 109 GLY A C 1
ATOM 865 O O . GLY A 1 109 ? -16.202 14.710 11.660 1.00 52.97 109 GLY A O 1
ATOM 866 N N . THR A 1 110 ? -14.056 14.036 11.609 1.00 52.12 110 THR A N 1
ATOM 867 C CA . THR A 1 110 ? -14.300 12.599 11.839 1.00 52.12 110 THR A CA 1
ATOM 868 C C . THR A 1 110 ? -13.586 12.009 13.056 1.00 52.12 110 THR A C 1
ATOM 870 O O . THR A 1 110 ? -14.045 10.981 13.548 1.00 52.12 110 THR A O 1
ATOM 873 N N . LEU A 1 111 ? -12.532 12.640 13.590 1.00 53.69 111 LEU A N 1
ATOM 874 C CA . LEU A 1 111 ? -11.847 12.143 14.794 1.00 53.69 111 LEU A CA 1
ATOM 875 C C . LEU A 1 111 ? -12.511 12.563 16.101 1.00 53.69 111 LEU A C 1
ATOM 877 O O . LEU A 1 111 ? -12.920 13.712 16.293 1.00 53.69 111 LEU A O 1
ATOM 881 N N . SER A 1 112 ? -12.503 11.639 17.056 1.00 58.28 112 SER A N 1
ATOM 882 C CA . SER A 1 112 ? -12.793 11.919 18.457 1.00 58.28 112 SER A CA 1
ATOM 883 C C . SER A 1 112 ? -11.661 12.725 19.117 1.00 58.28 112 SER A C 1
ATOM 885 O O . SER A 1 112 ? -10.512 12.724 18.674 1.00 58.28 112 SER A O 1
ATOM 887 N N . GLN A 1 113 ? -11.964 13.402 20.230 1.00 55.22 113 GLN A N 1
ATOM 888 C CA . GLN A 1 113 ? -10.975 14.192 20.985 1.00 55.22 113 GLN A CA 1
ATOM 889 C C . GLN A 1 113 ? -9.740 13.389 21.425 1.00 55.22 113 GLN A C 1
ATOM 891 O O . GLN A 1 113 ? -8.656 13.956 21.535 1.00 55.22 113 GLN A O 1
ATOM 896 N N . ASN A 1 114 ? -9.883 12.083 21.668 1.00 53.19 114 ASN A N 1
ATOM 897 C CA . ASN A 1 114 ? -8.758 11.239 22.069 1.00 53.19 114 ASN A CA 1
ATOM 898 C C . ASN A 1 114 ? -7.792 10.980 20.909 1.00 53.19 114 ASN A C 1
ATOM 900 O O . ASN A 1 114 ? -6.583 11.075 21.094 1.00 53.19 114 ASN A O 1
ATOM 904 N N . GLU A 1 115 ? -8.308 10.736 19.706 1.00 51.72 115 GLU A N 1
ATOM 905 C CA . GLU A 1 115 ? -7.474 10.507 18.522 1.00 51.72 115 GLU A CA 1
ATOM 906 C C . GLU A 1 115 ? -6.714 11.780 18.130 1.00 51.72 115 GLU A C 1
ATOM 908 O O . GLU A 1 115 ? -5.556 11.707 17.731 1.00 51.72 115 GLU A O 1
ATOM 913 N N . GLN A 1 116 ? -7.308 12.961 18.338 1.00 55.06 116 GLN A N 1
ATOM 914 C CA . GLN A 1 116 ? -6.621 14.248 18.159 1.00 55.06 116 GLN A CA 1
ATOM 915 C C . GLN A 1 116 ? -5.434 14.419 19.123 1.00 55.06 116 GLN A C 1
ATOM 917 O O . GLN A 1 116 ? -4.388 14.945 18.736 1.00 55.06 116 GLN A O 1
ATOM 922 N N . LEU A 1 117 ? -5.573 13.965 20.373 1.00 57.06 117 LEU A N 1
ATOM 923 C CA . LEU A 1 117 ? -4.503 14.019 21.374 1.00 57.06 117 LEU A CA 1
ATOM 924 C C . LEU A 1 117 ? -3.369 13.039 21.055 1.00 57.06 117 LEU A C 1
ATOM 926 O O . LEU A 1 117 ? -2.198 13.397 21.194 1.00 57.06 117 LEU A O 1
ATOM 930 N N . GLU A 1 118 ? -3.693 11.836 20.583 1.00 59.12 118 GLU A N 1
ATOM 931 C CA . GLU A 1 118 ? -2.693 10.859 20.137 1.00 59.12 118 GLU A CA 1
ATOM 932 C C . GLU A 1 118 ? -1.934 11.353 18.900 1.00 59.12 118 GLU A C 1
ATOM 934 O O . GLU A 1 118 ? -0.702 11.275 18.853 1.00 59.12 118 GLU A O 1
ATOM 939 N N . LEU A 1 119 ? -2.638 11.963 17.940 1.00 55.47 119 LEU A N 1
ATOM 940 C CA . LEU A 1 119 ? -2.029 12.569 16.755 1.00 55.47 119 LEU A CA 1
ATOM 941 C C . LEU A 1 119 ? -1.078 13.718 17.131 1.00 55.47 119 LEU A C 1
ATOM 943 O O . LEU A 1 119 ? 0.037 13.819 16.606 1.00 55.47 119 LEU A O 1
ATOM 947 N N . ALA A 1 120 ? -1.483 14.563 18.083 1.00 54.88 120 ALA A N 1
ATOM 948 C CA . ALA A 1 120 ? -0.645 15.634 18.616 1.00 54.88 120 ALA A CA 1
ATOM 949 C C . ALA A 1 120 ? 0.603 15.086 19.335 1.00 54.88 120 ALA A C 1
ATOM 951 O O . ALA A 1 120 ? 1.703 15.616 19.151 1.00 54.88 120 ALA A O 1
ATOM 952 N N . GLY A 1 121 ? 0.463 13.992 20.090 1.00 56.75 121 GLY A N 1
ATOM 953 C CA . GLY A 1 121 ? 1.576 13.307 20.753 1.00 56.75 121 GLY A CA 1
ATOM 954 C C . GLY A 1 121 ? 2.587 12.713 19.767 1.00 56.75 121 GLY A C 1
ATOM 955 O O . GLY A 1 121 ? 3.794 12.916 19.915 1.00 56.75 121 GLY A O 1
ATOM 956 N N . LEU A 1 122 ? 2.108 12.058 18.706 1.00 50.81 122 LEU A N 1
ATOM 957 C CA . LEU A 1 122 ? 2.956 11.534 17.627 1.00 50.81 122 LEU A CA 1
ATOM 958 C C . LEU A 1 122 ? 3.701 12.654 16.888 1.00 50.81 122 LEU A C 1
ATOM 960 O O . LEU A 1 122 ? 4.873 12.505 16.544 1.00 50.81 122 LEU A O 1
ATOM 964 N N . THR A 1 123 ? 3.053 13.805 16.701 1.00 52.28 123 THR A N 1
ATOM 965 C CA . THR A 1 123 ? 3.669 14.996 16.092 1.00 52.28 123 THR A CA 1
ATOM 966 C C . THR A 1 123 ? 4.816 15.547 16.942 1.00 52.28 123 THR A C 1
ATOM 968 O O . THR A 1 123 ? 5.807 16.043 16.403 1.00 52.28 123 THR A O 1
ATOM 971 N N . GLN A 1 124 ? 4.703 15.457 18.268 1.00 49.88 124 GLN A N 1
ATOM 972 C CA . GLN A 1 124 ? 5.732 15.925 19.193 1.00 49.88 124 GLN A CA 1
ATOM 973 C C . GLN A 1 124 ? 6.944 14.985 19.255 1.00 49.88 124 GLN A C 1
ATOM 975 O O . GLN A 1 124 ? 8.061 15.467 19.411 1.00 49.88 124 GLN A O 1
ATOM 980 N N . LEU A 1 125 ? 6.737 13.676 19.086 1.00 46.12 125 LEU A N 1
ATOM 981 C CA . LEU A 1 125 ? 7.804 12.666 19.030 1.00 46.12 125 LEU A CA 1
ATOM 982 C C . LEU A 1 125 ? 8.615 12.691 17.725 1.00 46.12 125 LEU A C 1
ATOM 984 O O . LEU A 1 125 ? 9.733 12.187 17.695 1.00 46.12 125 LEU A O 1
ATOM 988 N N . MET A 1 126 ? 8.056 13.255 16.652 1.00 42.28 126 MET A N 1
ATOM 989 C CA . MET A 1 126 ? 8.713 13.389 15.343 1.00 42.28 126 MET A CA 1
ATOM 990 C C 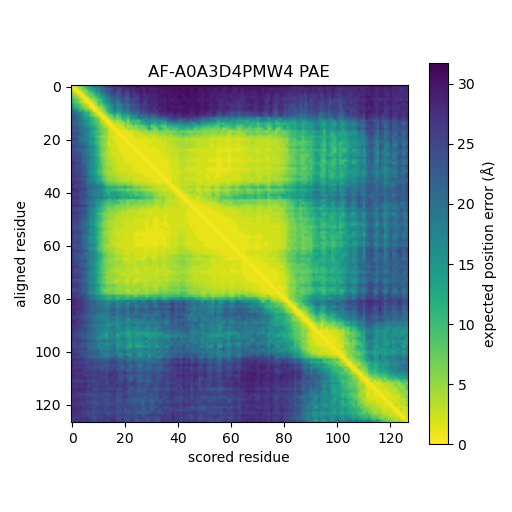. MET A 1 126 ? 9.479 14.716 15.158 1.00 42.28 126 MET A C 1
ATOM 992 O O . MET A 1 126 ? 9.948 14.990 14.051 1.00 42.28 126 MET A O 1
ATOM 996 N N . ARG A 1 127 ? 9.580 15.554 16.200 1.00 42.44 127 ARG A N 1
ATOM 997 C CA . ARG A 1 127 ? 10.478 16.724 16.253 1.00 42.44 127 ARG A CA 1
ATOM 998 C C . ARG A 1 127 ? 11.817 16.351 16.871 1.00 42.44 127 ARG A C 1
ATOM 1000 O O . ARG A 1 127 ? 12.816 16.956 16.430 1.00 42.44 127 ARG A O 1
#

Foldseek 3Di:
DDPPDDPDPPPPDDDPVVVVVVVQLVVQLVVQLVVLCVPDDPPDDPVSNVVSSVVSNVVSVVVVVDDPVRVVVVVVCVVPPPPVVVPPPPCDLVVVVVVCVVCCVVPVVPDDPVVVVVVVVVNVVVD

Sequence (127 aa):
MAVKKQPDPQSGTLHECANDWFRQFLKHLEIFLVETGQGLSSDSDTADYSLAAMQAVKLTLLDSGHNHEQILALFGRVAFEDADISKTPEWTTEKNRRRFELIDGDIQGTLSQNEQLELAGLTQLMR